Protein AF-A0A3D4C3V8-F1 (afdb_monomer_lite)

pLDDT: mean 89.85, std 10.76, range [39.12, 98.0]

Secondary structure (DSSP, 8-state):
----------TTTB-HHHHHHHHHHH-GGGTSPPPTT-HHHHHHHHHHHHHHTT-SS----------SS--HHHHHHHHHHTTPPPPPS-SBTTB-HHHHHHHHHHHHHHHHTT-TTS----HHHHHHHHHHHHHHHHHHHHHHHHHHHTTTTB-

Foldseek 3Di:
DDPDDDDFAAPQWFDPLQNVQQCCVVQVCVVPPDDPPPVVVVVVRVVVVVVQNVDTPRDRDPDQCCDPHVAQVSVQSSCVSQLWDHDDLPPDPPHGLRVLRVLVVVVVVCVVVPVVPDDPCDPVNVVSNVVSVVVVVVVVVVRVVVCVVVVSRTD

Sequence (155 aa):
MTNQIKLELSIDDVCNPILIYHIESTFPQFKQYPEPDKFNRKVNFFDKLAKFYKTTPLEINPNINTESNVGFNVLNRILSDFNVEKIPEYPEPQYSLKDELAKLLQIRNSVAHGQKSAIGVNREDLERAIKVVDKLMELVFERIKTGFIEKSYLK

Radius of gyration: 20.32 Å; chains: 1; bounding box: 46×41×46 Å

Structure (mmCIF, N/CA/C/O backbone):
data_AF-A0A3D4C3V8-F1
#
_entry.id   AF-A0A3D4C3V8-F1
#
loop_
_atom_site.group_PDB
_atom_site.id
_atom_site.type_symbol
_atom_site.label_atom_id
_atom_site.label_alt_id
_atom_site.label_comp_id
_atom_site.label_asym_id
_atom_site.label_entity_id
_atom_site.label_seq_id
_atom_site.pdbx_PDB_ins_code
_atom_site.Cartn_x
_atom_site.Cartn_y
_atom_site.Cartn_z
_atom_site.occupancy
_atom_site.B_iso_or_equiv
_atom_site.auth_seq_id
_atom_site.auth_comp_id
_atom_site.auth_asym_id
_atom_site.auth_atom_id
_atom_site.pdbx_PDB_model_num
ATOM 1 N N . MET A 1 1 ? 21.299 6.604 19.762 1.00 39.12 1 MET A N 1
ATOM 2 C CA . MET A 1 1 ? 19.920 6.085 19.861 1.00 39.12 1 MET A CA 1
ATOM 3 C C . MET A 1 1 ? 19.006 7.134 19.265 1.00 39.12 1 MET A C 1
ATOM 5 O O . MET A 1 1 ? 18.870 8.201 19.845 1.00 39.12 1 MET A O 1
ATOM 9 N N . THR A 1 2 ? 18.494 6.908 18.061 1.00 42.44 2 THR A N 1
ATOM 10 C CA . THR A 1 2 ? 17.539 7.814 17.414 1.00 42.44 2 THR A CA 1
ATOM 11 C C . THR A 1 2 ? 16.184 7.617 18.091 1.00 42.44 2 THR A C 1
ATOM 13 O O . THR A 1 2 ? 15.630 6.523 18.023 1.00 42.44 2 THR A O 1
ATOM 16 N N . ASN A 1 3 ? 15.671 8.641 18.781 1.00 45.22 3 ASN A N 1
ATOM 17 C CA . ASN A 1 3 ? 14.295 8.633 19.281 1.00 45.22 3 ASN A CA 1
ATOM 18 C C . ASN A 1 3 ? 13.359 8.507 18.074 1.00 45.22 3 ASN A C 1
ATOM 20 O O . ASN A 1 3 ? 13.252 9.435 17.274 1.00 45.22 3 ASN A O 1
ATOM 24 N N . GLN A 1 4 ? 12.713 7.351 17.913 1.00 58.25 4 GLN A N 1
ATOM 25 C CA . GLN A 1 4 ? 11.623 7.209 16.956 1.00 58.25 4 GLN A CA 1
ATOM 26 C C . GLN A 1 4 ? 10.453 8.059 17.453 1.00 58.25 4 GLN A C 1
ATOM 28 O O . GLN A 1 4 ? 9.902 7.798 18.521 1.00 58.25 4 GLN A O 1
ATOM 33 N N . ILE A 1 5 ? 10.092 9.086 16.688 1.00 65.31 5 ILE A N 1
ATOM 34 C CA . ILE A 1 5 ? 8.876 9.864 16.924 1.00 65.31 5 ILE A CA 1
ATOM 35 C C . ILE A 1 5 ? 7.701 8.933 16.615 1.00 65.31 5 ILE A C 1
ATOM 37 O O . ILE A 1 5 ? 7.456 8.608 15.454 1.00 65.31 5 ILE A O 1
ATOM 41 N N . LYS A 1 6 ? 7.006 8.458 17.651 1.00 74.56 6 LYS A N 1
ATOM 42 C CA . LYS A 1 6 ? 5.729 7.761 17.488 1.00 74.56 6 LYS A CA 1
ATOM 43 C C . LYS A 1 6 ? 4.625 8.805 17.353 1.00 74.56 6 LYS A C 1
ATOM 45 O O . LYS A 1 6 ? 4.560 9.740 18.144 1.00 74.56 6 LYS A O 1
ATOM 50 N N . LEU A 1 7 ? 3.776 8.644 16.343 1.00 77.12 7 LEU A N 1
ATOM 51 C CA . LEU A 1 7 ? 2.572 9.451 16.193 1.00 77.12 7 LEU A CA 1
ATOM 52 C C . LEU A 1 7 ? 1.518 8.866 17.146 1.00 77.12 7 LEU A C 1
ATOM 54 O O . LEU A 1 7 ? 1.095 7.727 16.965 1.00 77.12 7 LEU A O 1
ATOM 58 N N . GLU A 1 8 ? 1.143 9.600 18.193 1.00 87.19 8 GLU A N 1
ATOM 59 C CA . GLU A 1 8 ? 0.157 9.174 19.203 1.00 87.19 8 GLU A CA 1
ATOM 60 C C . GLU A 1 8 ? -1.284 9.315 18.675 1.00 87.19 8 GLU A C 1
ATOM 62 O O . GLU A 1 8 ? -2.096 10.055 19.220 1.00 87.19 8 GLU A O 1
ATOM 67 N N . LEU A 1 9 ? -1.587 8.648 17.560 1.00 88.44 9 LEU A N 1
ATOM 68 C CA . LEU A 1 9 ? -2.859 8.791 16.844 1.00 88.44 9 LEU A CA 1
ATOM 69 C C . LEU A 1 9 ? -3.949 7.898 17.441 1.00 88.44 9 LEU A C 1
ATOM 71 O O . LEU A 1 9 ? -3.668 6.786 17.886 1.00 88.44 9 LEU A O 1
ATOM 75 N N . SER A 1 10 ? -5.202 8.345 17.394 1.00 90.88 10 SER A N 1
ATOM 76 C CA . SER A 1 10 ? -6.384 7.522 17.665 1.00 90.88 10 SER A CA 1
ATOM 77 C C . SER A 1 10 ? -7.080 7.084 16.367 1.00 90.88 10 SER A C 1
ATOM 79 O O . SER A 1 10 ? -6.779 7.566 15.274 1.00 90.88 10 SER A O 1
ATOM 81 N N . ILE A 1 11 ? -8.052 6.174 16.476 1.00 90.50 11 ILE A N 1
ATOM 82 C CA . ILE A 1 11 ? -8.891 5.731 15.344 1.00 90.50 11 ILE A CA 1
ATOM 83 C C . ILE A 1 11 ? -9.700 6.892 14.740 1.00 90.50 11 ILE A C 1
ATOM 85 O O . ILE A 1 11 ? -10.046 6.874 13.553 1.00 90.50 11 ILE A O 1
ATOM 89 N N . ASP A 1 12 ? -9.994 7.915 15.540 1.00 91.00 12 ASP A N 1
ATOM 90 C CA . ASP A 1 12 ? -10.747 9.074 15.085 1.00 91.00 12 ASP A CA 1
ATOM 91 C C . ASP A 1 12 ? -9.895 10.024 14.239 1.00 91.00 12 ASP A C 1
ATOM 93 O O . ASP A 1 12 ? -10.449 10.666 13.348 1.00 91.00 12 ASP A O 1
ATOM 97 N N . ASP A 1 13 ? -8.573 10.023 14.425 1.00 92.94 13 ASP A N 1
ATOM 98 C CA . ASP A 1 13 ? -7.643 10.908 13.716 1.00 92.94 13 ASP A CA 1
ATOM 99 C C . ASP A 1 13 ? -7.213 10.355 12.351 1.00 92.94 13 ASP A C 1
ATOM 101 O O . ASP A 1 13 ? -6.995 11.114 11.410 1.00 92.94 13 ASP A O 1
ATOM 105 N N . VAL A 1 14 ? -7.061 9.031 12.242 1.00 93.75 14 VAL A N 1
ATOM 106 C CA . VAL A 1 14 ? -6.413 8.370 11.096 1.00 93.75 14 VAL A CA 1
ATOM 107 C C . VAL A 1 14 ? -7.343 8.242 9.892 1.00 93.75 14 VAL A C 1
ATOM 109 O O . VAL A 1 14 ? -8.504 7.854 10.024 1.00 93.75 14 VAL A O 1
ATOM 112 N N . CYS A 1 15 ? -6.826 8.508 8.691 1.00 95.31 15 CYS A N 1
ATOM 113 C CA . CYS A 1 15 ? -7.595 8.405 7.456 1.00 95.31 15 CYS A CA 1
ATOM 114 C C . CYS A 1 15 ? -8.134 6.981 7.203 1.00 95.31 15 CYS A C 1
ATOM 116 O O . CYS A 1 15 ? -7.551 5.966 7.600 1.00 95.31 15 CYS A O 1
ATOM 118 N N . ASN A 1 16 ? -9.265 6.899 6.496 1.00 95.50 16 ASN A N 1
ATOM 119 C CA . ASN A 1 16 ? -9.956 5.630 6.258 1.00 95.50 16 ASN A CA 1
ATOM 120 C C . ASN A 1 16 ? -9.083 4.554 5.582 1.00 95.50 16 ASN A C 1
ATOM 122 O O . ASN A 1 16 ? -9.177 3.408 6.018 1.00 95.50 16 ASN A O 1
ATOM 126 N N . PRO A 1 17 ? -8.233 4.854 4.575 1.00 95.75 17 PRO A N 1
ATOM 127 C CA . PRO A 1 17 ? -7.392 3.829 3.953 1.00 95.75 17 PRO A CA 1
ATOM 128 C C . PRO A 1 17 ? -6.483 3.099 4.951 1.00 95.75 17 PRO A C 1
ATOM 130 O O . PRO A 1 17 ? -6.531 1.871 5.032 1.00 95.75 17 PRO A O 1
ATOM 133 N N . ILE A 1 18 ? -5.752 3.847 5.786 1.00 94.50 18 ILE A N 1
ATOM 134 C CA . ILE A 1 18 ? -4.858 3.274 6.804 1.00 94.50 18 ILE A CA 1
ATOM 135 C C . ILE A 1 18 ? -5.659 2.472 7.829 1.00 94.50 18 ILE A C 1
ATOM 137 O O . ILE A 1 18 ? -5.246 1.380 8.229 1.00 94.50 18 ILE A O 1
ATOM 141 N N . LEU A 1 19 ? -6.813 2.998 8.252 1.00 93.25 19 LEU A N 1
ATOM 142 C CA . LEU A 1 19 ? -7.673 2.316 9.211 1.00 93.25 19 LEU A CA 1
ATOM 143 C C . LEU A 1 19 ? -8.171 0.972 8.660 1.00 93.25 19 LEU A C 1
ATOM 145 O O . LEU A 1 19 ? -8.089 -0.038 9.358 1.00 93.25 19 LEU A O 1
ATOM 149 N N . ILE A 1 20 ? -8.634 0.937 7.407 1.00 92.88 20 ILE A N 1
ATOM 150 C CA . ILE A 1 20 ? -9.085 -0.294 6.743 1.00 92.88 20 ILE A CA 1
ATOM 151 C C . ILE A 1 20 ? -7.931 -1.286 6.594 1.00 92.88 20 ILE A C 1
ATOM 153 O O . ILE A 1 20 ? -8.087 -2.445 6.981 1.00 92.88 20 ILE A O 1
ATOM 157 N N . TYR A 1 21 ? -6.760 -0.839 6.130 1.00 93.19 21 TYR A N 1
ATOM 158 C CA . TYR A 1 21 ? -5.562 -1.676 6.055 1.00 93.19 21 TYR A CA 1
ATO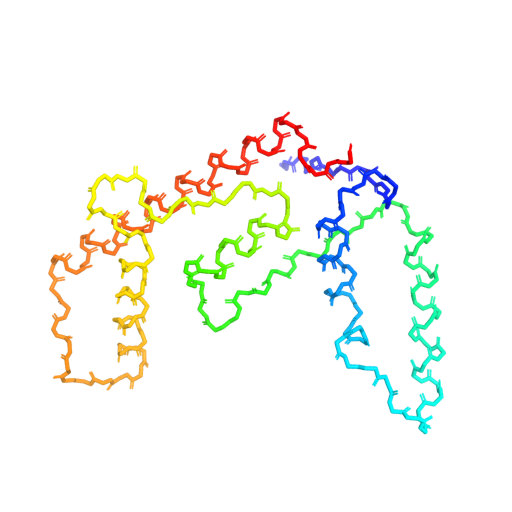M 159 C C . TYR A 1 21 ? -5.235 -2.309 7.416 1.00 93.19 21 TYR A C 1
ATOM 161 O O . TYR A 1 21 ? -5.042 -3.525 7.532 1.00 93.19 21 TYR A O 1
ATOM 169 N N . HIS A 1 22 ? -5.230 -1.505 8.481 1.00 91.81 22 HIS A N 1
ATOM 170 C CA . HIS A 1 22 ? -4.906 -1.989 9.813 1.00 91.81 22 HIS A CA 1
ATOM 171 C C . HIS A 1 22 ? -5.951 -2.985 10.336 1.00 91.81 22 HIS A C 1
ATOM 173 O O . HIS A 1 22 ? -5.573 -4.051 10.834 1.00 91.81 22 HIS A O 1
ATOM 179 N N . ILE A 1 23 ? -7.243 -2.699 10.165 1.00 92.06 23 ILE A N 1
ATOM 180 C CA . ILE A 1 23 ? -8.336 -3.595 10.563 1.00 92.06 23 ILE A CA 1
ATOM 181 C C . ILE A 1 23 ? -8.236 -4.925 9.807 1.00 92.06 23 ILE A C 1
ATOM 183 O O . ILE A 1 23 ? -8.202 -5.982 10.436 1.00 92.06 23 ILE A O 1
ATOM 187 N N . GLU A 1 24 ? -8.118 -4.907 8.479 1.00 91.62 24 GLU A N 1
ATOM 188 C CA . GLU A 1 24 ? -8.055 -6.135 7.677 1.00 91.62 24 GLU A CA 1
ATOM 189 C C . GLU A 1 24 ? -6.794 -6.966 7.932 1.00 91.62 24 GLU A C 1
ATOM 191 O O . GLU A 1 24 ? -6.827 -8.194 7.828 1.00 91.62 24 GLU A O 1
ATOM 196 N N . SER A 1 25 ? -5.680 -6.316 8.277 1.00 89.81 25 SER A N 1
ATOM 197 C CA . SER A 1 25 ? -4.442 -7.004 8.658 1.00 89.81 25 SER A CA 1
ATOM 198 C C . SER A 1 25 ? -4.520 -7.644 10.053 1.00 89.81 25 SER A C 1
ATOM 200 O O . SER A 1 25 ? -3.812 -8.611 10.328 1.00 89.81 25 SER A O 1
ATOM 202 N N . THR A 1 26 ? 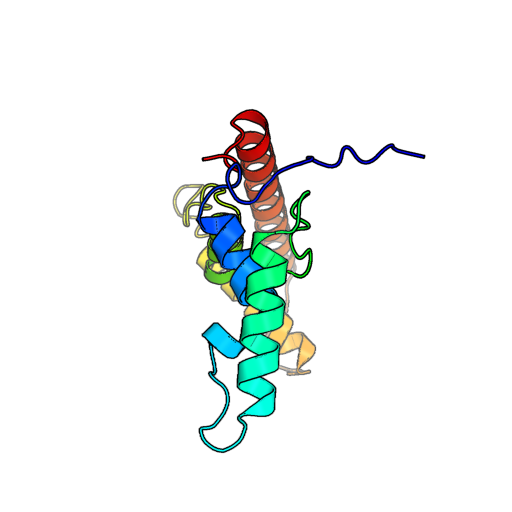-5.381 -7.121 10.930 1.00 90.94 26 THR A N 1
ATOM 203 C CA . THR A 1 26 ? -5.551 -7.588 12.316 1.00 90.94 26 THR A CA 1
ATOM 204 C C . THR A 1 26 ? -6.634 -8.662 12.419 1.00 90.94 26 THR A C 1
ATOM 206 O O . THR A 1 26 ? -6.533 -9.594 13.221 1.00 90.94 26 THR A O 1
ATOM 209 N N . PHE A 1 27 ? -7.670 -8.552 11.587 1.00 93.00 27 PHE A N 1
ATOM 210 C CA . PHE A 1 27 ? -8.883 -9.353 11.655 1.00 93.00 27 PHE A CA 1
ATOM 211 C C . PHE A 1 27 ? -9.142 -10.086 10.330 1.00 93.00 27 PHE A C 1
ATOM 213 O O . PHE A 1 27 ? -9.927 -9.618 9.499 1.00 93.00 27 PHE A O 1
ATOM 220 N N . PRO A 1 28 ? -8.560 -11.283 10.123 1.00 90.19 28 PRO A N 1
ATOM 221 C CA . PRO A 1 28 ? -8.812 -12.080 8.918 1.00 90.19 28 PRO A CA 1
ATOM 222 C C . PRO A 1 28 ? -10.293 -12.463 8.743 1.00 90.19 28 PRO A C 1
ATOM 224 O O . PRO A 1 28 ? -10.714 -12.812 7.641 1.00 90.19 28 PRO A O 1
ATOM 227 N N . GLN A 1 29 ? -11.102 -12.360 9.803 1.00 93.75 29 GLN A N 1
ATOM 228 C CA . GLN A 1 29 ? -12.538 -12.635 9.799 1.00 93.75 29 GLN A CA 1
ATOM 229 C C . GLN A 1 29 ? -13.344 -11.721 8.869 1.00 93.75 29 GLN A C 1
ATOM 231 O O . GLN A 1 29 ? -14.432 -12.117 8.456 1.00 93.75 29 GLN A O 1
ATOM 236 N N . PHE A 1 30 ? -12.823 -10.543 8.507 1.00 91.25 30 PHE A N 1
ATOM 237 C CA . PHE A 1 30 ? -13.447 -9.697 7.482 1.00 91.25 30 PHE A CA 1
ATOM 238 C C . PHE A 1 30 ? -13.307 -10.276 6.069 1.00 91.25 30 PHE A C 1
ATOM 240 O O . PHE A 1 30 ? -14.144 -10.002 5.217 1.00 91.25 30 PHE A O 1
ATOM 247 N N . LYS A 1 31 ? -12.294 -11.120 5.825 1.00 88.44 31 LYS A N 1
ATOM 248 C CA . LYS A 1 31 ? -12.113 -11.845 4.556 1.00 88.44 31 LYS A CA 1
ATOM 249 C C . LYS A 1 31 ? -12.797 -13.206 4.587 1.00 88.44 31 LYS A C 1
ATOM 251 O O . LYS A 1 31 ? -13.398 -13.624 3.604 1.00 88.44 31 LYS A O 1
ATOM 256 N N . GLN A 1 32 ? -12.712 -13.893 5.724 1.00 90.81 32 GLN A N 1
ATOM 257 C CA . GLN A 1 32 ? -13.320 -15.202 5.920 1.00 90.81 32 GLN A CA 1
ATOM 258 C C . GLN A 1 32 ? -13.947 -15.302 7.309 1.00 90.81 32 GLN A C 1
ATOM 260 O O . GLN A 1 32 ? -13.269 -15.550 8.308 1.00 90.81 32 GLN A O 1
ATOM 265 N N . TYR A 1 33 ? -15.266 -15.136 7.365 1.00 90.25 33 TYR A N 1
ATOM 266 C CA . TYR A 1 33 ? -16.006 -15.184 8.620 1.00 90.25 33 TYR A CA 1
ATOM 267 C C . TYR A 1 33 ? -15.971 -16.591 9.256 1.00 90.25 33 TYR A C 1
ATOM 269 O O . TYR A 1 33 ? -15.978 -17.586 8.525 1.00 90.25 33 TYR A O 1
ATOM 277 N N . PRO A 1 34 ? -15.952 -16.722 10.602 1.00 89.50 34 PRO A N 1
ATOM 278 C CA . PRO A 1 34 ? -15.982 -18.029 11.251 1.00 89.50 34 PRO A CA 1
ATOM 279 C C . PRO A 1 34 ? -17.226 -18.851 10.884 1.00 89.50 34 PRO A C 1
ATOM 281 O O . PRO A 1 34 ? -18.341 -18.324 10.840 1.00 89.50 34 PRO A O 1
ATOM 284 N N . GLU A 1 35 ? -17.030 -20.160 10.705 1.00 91.75 35 GLU A N 1
ATOM 285 C CA . GLU A 1 35 ? -18.097 -21.119 10.395 1.00 91.75 35 GLU A CA 1
ATOM 286 C C . GLU A 1 35 ? -19.265 -21.063 11.407 1.00 91.75 35 GLU A C 1
ATOM 288 O O . GLU A 1 35 ? -19.062 -20.718 12.582 1.00 91.75 35 GLU A O 1
ATOM 293 N N . PRO A 1 36 ? -20.504 -21.392 10.979 1.00 84.88 36 PRO A N 1
ATOM 294 C CA . PRO A 1 36 ? -21.701 -21.303 11.814 1.00 84.88 36 PRO A CA 1
ATOM 295 C C . PRO A 1 36 ? -21.589 -21.992 13.178 1.00 84.88 36 PRO A C 1
ATOM 297 O O . PRO A 1 36 ? -22.011 -21.409 14.178 1.00 84.88 36 PRO A O 1
ATOM 300 N N . ASP A 1 37 ? -20.973 -23.173 13.217 1.00 88.88 37 ASP A N 1
ATOM 301 C CA . ASP A 1 37 ? -20.806 -24.046 14.383 1.00 88.88 37 ASP A CA 1
ATOM 302 C C . ASP A 1 37 ? -19.671 -23.602 15.330 1.00 88.88 37 ASP A C 1
ATOM 304 O O . ASP A 1 37 ? -19.561 -24.095 16.453 1.00 88.88 37 ASP A O 1
ATOM 308 N N . LYS A 1 38 ? -18.833 -22.634 14.934 1.00 92.62 38 LYS A N 1
ATOM 309 C CA . LYS A 1 38 ? -17.706 -22.136 15.743 1.00 92.62 38 LYS A CA 1
ATOM 310 C C . LYS A 1 38 ? -18.075 -20.903 16.571 1.00 92.62 38 LYS A C 1
ATOM 312 O O . LYS A 1 38 ? -17.393 -19.879 16.498 1.00 92.62 38 LYS A O 1
ATOM 317 N N . PHE A 1 39 ? -19.115 -21.001 17.402 1.00 91.81 39 PHE A N 1
ATOM 318 C CA . PHE A 1 39 ? -19.608 -19.890 18.238 1.00 91.81 39 PHE A CA 1
ATOM 319 C C . PHE A 1 39 ? -18.493 -19.166 19.017 1.00 91.81 39 PHE A C 1
ATOM 321 O O . PHE A 1 39 ? -18.347 -17.951 18.903 1.00 91.81 39 PHE A O 1
ATOM 328 N N . ASN A 1 40 ? -17.622 -19.908 19.707 1.00 94.06 40 ASN A N 1
ATOM 329 C CA . ASN A 1 40 ? -16.527 -19.321 20.493 1.00 94.06 40 ASN A CA 1
ATOM 330 C C . ASN A 1 40 ? -15.529 -18.510 19.645 1.00 94.06 40 ASN A C 1
ATOM 332 O O . ASN A 1 40 ? -14.945 -17.545 20.133 1.00 94.06 40 ASN A O 1
ATOM 336 N N . ARG A 1 41 ? -15.337 -18.859 18.362 1.00 92.94 41 ARG A N 1
ATOM 337 C CA . ARG A 1 41 ? -14.492 -18.063 17.454 1.00 92.94 41 ARG A CA 1
ATOM 338 C C . ARG A 1 41 ? -15.152 -16.732 17.098 1.00 92.94 41 ARG A C 1
ATOM 340 O O . ARG A 1 41 ? -14.441 -15.742 16.958 1.00 92.94 41 ARG A O 1
ATOM 347 N N . LYS A 1 42 ? -16.485 -16.702 16.983 1.00 94.50 42 LYS A N 1
ATOM 348 C CA . LYS A 1 42 ? -17.253 -15.469 16.750 1.00 94.50 42 LYS A CA 1
ATOM 349 C C . LYS A 1 42 ? -17.197 -14.552 17.967 1.00 94.50 42 LYS A C 1
ATOM 351 O O . LYS A 1 42 ? -16.889 -13.379 17.803 1.00 94.50 42 LYS A O 1
ATOM 356 N N . VAL A 1 43 ? -17.407 -15.099 19.168 1.00 94.25 43 VAL A N 1
ATOM 357 C CA . VAL A 1 43 ? -17.277 -14.349 20.432 1.00 94.25 43 VAL A CA 1
ATOM 358 C C . VAL A 1 43 ? -15.892 -13.707 20.530 1.00 94.25 43 VAL A C 1
ATOM 360 O O . VAL A 1 43 ? -15.788 -12.490 20.613 1.00 94.25 43 VAL A O 1
ATOM 363 N N . ASN A 1 44 ? -14.825 -14.495 20.362 1.00 93.94 44 ASN A N 1
ATOM 364 C CA . ASN A 1 44 ? -13.451 -13.986 20.398 1.00 93.94 44 ASN A CA 1
ATOM 365 C C . ASN A 1 44 ? -13.180 -12.901 19.335 1.00 93.94 44 ASN A C 1
ATOM 367 O O . ASN A 1 44 ? -12.475 -11.931 19.602 1.00 93.94 44 ASN A O 1
ATOM 371 N N . PHE A 1 45 ? -13.732 -13.044 18.125 1.00 94.75 45 PHE A N 1
ATOM 372 C CA . PHE A 1 45 ? -13.616 -12.012 17.092 1.00 94.75 45 PHE A CA 1
ATOM 373 C C . PHE A 1 45 ? -14.246 -10.688 17.545 1.00 94.75 45 PHE A C 1
ATOM 375 O O . PHE A 1 45 ? -13.569 -9.661 17.503 1.00 94.75 45 PHE A O 1
ATOM 382 N N . PHE A 1 46 ? -15.494 -10.711 18.021 1.00 94.62 46 PHE A N 1
ATOM 383 C CA . PHE A 1 46 ? -16.180 -9.499 18.470 1.00 94.62 46 PHE A CA 1
ATOM 384 C C . PHE A 1 46 ? -15.558 -8.894 19.734 1.00 94.62 46 PHE A C 1
ATOM 386 O O . PHE A 1 46 ? -15.440 -7.674 19.805 1.00 94.62 46 PHE A O 1
ATOM 393 N N . ASP A 1 47 ? -15.077 -9.706 20.679 1.00 95.44 47 ASP A N 1
ATOM 394 C CA . ASP A 1 47 ? -14.368 -9.216 21.869 1.00 95.44 47 ASP A CA 1
ATOM 395 C C . ASP A 1 47 ? -13.083 -8.471 21.486 1.00 95.44 47 ASP A C 1
ATOM 397 O O . ASP A 1 47 ? -12.808 -7.370 21.975 1.00 95.44 47 ASP A O 1
ATOM 401 N N . LYS A 1 48 ? -12.297 -9.041 20.563 1.00 94.00 48 LYS A N 1
ATOM 402 C CA . LYS A 1 48 ? -11.084 -8.393 20.052 1.00 94.00 48 LYS A CA 1
ATOM 403 C C . LYS A 1 48 ? -11.402 -7.137 19.248 1.00 94.00 48 LYS A C 1
ATOM 405 O O . LYS A 1 48 ? -10.697 -6.144 19.404 1.00 94.00 48 LYS A O 1
ATOM 410 N N . LEU A 1 49 ? -12.454 -7.157 18.431 1.00 93.75 49 LEU A N 1
ATOM 411 C CA . LEU A 1 49 ? -12.896 -5.992 17.665 1.00 93.75 49 LEU A CA 1
ATOM 412 C C . LEU A 1 49 ? -13.351 -4.855 18.595 1.00 93.75 49 LEU A C 1
ATOM 414 O O . LEU A 1 49 ? -12.951 -3.709 18.418 1.00 93.75 49 LEU A O 1
ATOM 418 N N . ALA A 1 50 ? -14.114 -5.171 19.643 1.00 93.50 50 ALA A N 1
ATOM 419 C CA . ALA A 1 50 ? -14.532 -4.199 20.648 1.00 93.50 50 ALA A CA 1
ATOM 420 C C . ALA A 1 50 ? -13.341 -3.612 21.424 1.00 93.50 50 ALA A C 1
ATOM 422 O O . ALA A 1 50 ? -13.348 -2.427 21.755 1.00 93.50 50 ALA A O 1
ATOM 423 N N . LYS A 1 51 ? -12.308 -4.417 21.710 1.00 91.62 51 LYS A N 1
ATOM 424 C CA . LYS A 1 51 ? -11.059 -3.937 22.322 1.00 91.62 51 LYS A CA 1
ATOM 425 C C . LYS A 1 51 ? -10.259 -3.041 21.372 1.00 91.62 51 LYS A C 1
ATO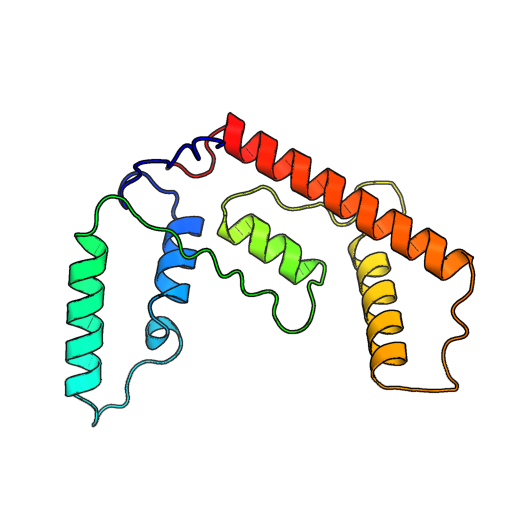M 427 O O . LYS A 1 51 ? -9.713 -2.034 21.813 1.00 91.62 51 LYS A O 1
ATOM 432 N N . PHE A 1 52 ? -10.207 -3.387 20.088 1.00 91.25 52 PHE A N 1
ATOM 433 C CA . PHE A 1 52 ? -9.517 -2.605 19.065 1.00 91.25 52 PHE A CA 1
ATOM 434 C C . PHE A 1 52 ? -10.037 -1.168 19.006 1.00 91.25 52 PHE A C 1
ATOM 436 O O . PHE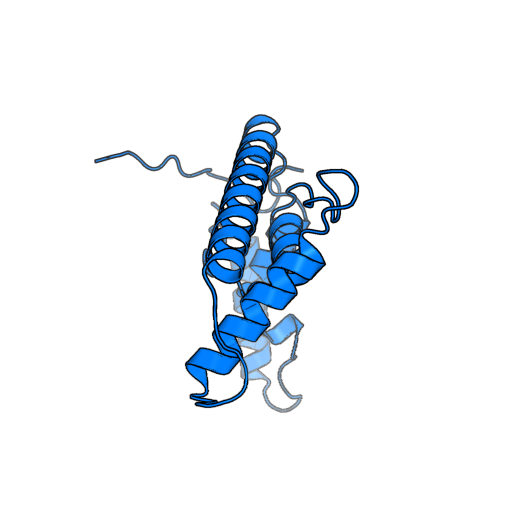 A 1 52 ? -9.252 -0.243 19.166 1.00 91.25 52 PHE A O 1
ATOM 443 N N . TYR A 1 53 ? -11.358 -0.977 18.929 1.00 90.00 53 TYR A N 1
ATOM 444 C CA . TYR A 1 53 ? -11.959 0.364 18.890 1.00 90.00 53 TYR A CA 1
ATOM 445 C C . TYR A 1 53 ? -11.786 1.189 20.175 1.00 90.00 53 TYR A C 1
ATOM 447 O O . TYR A 1 53 ? -12.094 2.375 20.187 1.00 90.00 53 TYR A O 1
ATOM 455 N N . LYS A 1 54 ? -11.295 0.581 21.259 1.00 89.25 54 LYS A N 1
ATOM 456 C CA . LYS A 1 54 ? -10.986 1.257 22.530 1.00 89.25 54 LYS A CA 1
ATOM 457 C C . LYS A 1 54 ? -9.488 1.500 22.729 1.00 89.25 54 LYS A C 1
ATOM 459 O O . LYS A 1 54 ? -9.101 2.022 23.770 1.00 89.25 54 LYS A O 1
ATOM 464 N N . THR A 1 55 ? -8.646 1.045 21.802 1.00 84.81 55 THR A N 1
ATOM 465 C CA . THR A 1 55 ? -7.190 1.118 21.936 1.00 84.81 55 THR A CA 1
ATOM 466 C C . THR A 1 55 ? -6.689 2.469 21.435 1.00 84.81 55 THR A C 1
ATOM 468 O O . THR A 1 55 ? -6.884 2.814 20.273 1.00 84.81 55 THR A O 1
ATOM 471 N N . THR A 1 56 ? -6.003 3.193 22.318 1.00 81.69 56 THR A N 1
ATOM 472 C CA . THR A 1 56 ? -5.314 4.452 22.023 1.00 81.69 56 THR A CA 1
ATOM 473 C C . THR A 1 56 ? -3.964 4.428 22.753 1.00 81.69 56 THR A C 1
ATOM 475 O O . THR A 1 56 ? -3.957 4.148 23.956 1.00 81.69 56 THR A O 1
ATOM 478 N N . PRO A 1 57 ? -2.829 4.695 22.080 1.00 85.88 57 PRO A N 1
ATOM 479 C CA . PRO A 1 57 ? -2.705 5.037 20.661 1.00 85.88 57 PRO A CA 1
ATOM 480 C C . PRO A 1 57 ? -2.937 3.832 19.733 1.00 85.88 57 PRO A C 1
ATOM 482 O O . PRO A 1 57 ? -2.782 2.677 20.130 1.00 85.88 57 PRO A O 1
ATOM 485 N N . LEU A 1 58 ? -3.311 4.113 18.486 1.00 88.38 58 LEU A N 1
ATOM 486 C CA . LEU A 1 58 ? -3.459 3.132 17.421 1.00 88.38 58 LEU A CA 1
ATOM 487 C C . LEU A 1 58 ? -2.077 2.647 16.963 1.00 88.38 58 LEU A C 1
ATOM 489 O O . LEU A 1 58 ? -1.267 3.425 16.461 1.00 88.38 58 LEU A O 1
ATOM 493 N N . GLU A 1 59 ? -1.817 1.348 17.088 1.00 87.19 59 GLU A N 1
ATOM 494 C CA . GLU A 1 59 ? -0.572 0.730 16.622 1.00 87.19 59 GLU A CA 1
ATOM 495 C C . GLU A 1 59 ? -0.774 0.064 15.258 1.00 87.19 59 GLU A C 1
ATOM 497 O O . GLU A 1 59 ? -1.143 -1.106 15.169 1.00 87.19 59 GLU A O 1
ATOM 502 N N . ILE A 1 60 ? -0.516 0.811 14.179 1.00 86.62 60 ILE A N 1
ATOM 503 C CA . ILE A 1 60 ? -0.666 0.310 12.806 1.00 86.62 60 ILE A CA 1
ATOM 504 C C . ILE A 1 60 ? 0.241 -0.907 12.584 1.00 86.62 60 ILE A C 1
ATOM 506 O O . ILE A 1 60 ? 1.432 -0.891 12.898 1.00 86.62 60 ILE A O 1
ATOM 510 N N . ASN A 1 61 ? -0.322 -1.956 11.985 1.00 84.38 61 ASN A N 1
ATOM 511 C CA . ASN A 1 61 ? 0.402 -3.182 11.672 1.00 84.38 61 ASN A CA 1
ATOM 512 C C . ASN A 1 61 ? 1.542 -2.907 10.666 1.00 84.38 61 ASN A C 1
ATOM 514 O O . ASN A 1 61 ? 1.262 -2.509 9.530 1.00 84.38 61 ASN A O 1
ATOM 518 N N . PRO A 1 62 ? 2.815 -3.158 11.030 1.00 83.38 62 PRO A N 1
ATOM 519 C CA . PRO A 1 62 ? 3.949 -2.881 10.151 1.00 83.38 62 PRO A CA 1
ATOM 520 C C . PRO A 1 62 ? 4.093 -3.898 9.007 1.00 83.38 62 PRO A C 1
ATOM 522 O O . PRO A 1 62 ? 4.890 -3.682 8.095 1.00 83.38 62 PRO A O 1
ATOM 525 N N . ASN A 1 63 ? 3.358 -5.016 9.038 1.00 86.44 63 ASN A N 1
ATOM 526 C CA . ASN A 1 63 ? 3.491 -6.085 8.052 1.00 86.44 63 ASN A CA 1
ATOM 527 C C . ASN A 1 63 ? 2.720 -5.770 6.770 1.00 86.44 63 ASN A C 1
ATOM 529 O O . ASN A 1 63 ? 1.514 -5.995 6.690 1.00 86.44 63 ASN A O 1
ATOM 533 N N . ILE A 1 64 ? 3.442 -5.325 5.746 1.00 88.38 64 ILE A N 1
ATOM 534 C CA . ILE A 1 64 ? 2.883 -5.037 4.426 1.00 88.38 64 ILE A CA 1
ATOM 535 C C . ILE A 1 64 ? 2.763 -6.330 3.615 1.00 88.38 64 ILE A C 1
ATOM 537 O O . ILE A 1 64 ? 3.738 -7.060 3.431 1.00 88.38 64 ILE A O 1
ATOM 541 N N . ASN A 1 65 ? 1.572 -6.598 3.076 1.00 86.62 65 ASN A N 1
ATOM 542 C CA . ASN A 1 65 ? 1.369 -7.717 2.160 1.00 86.62 65 ASN A CA 1
ATOM 543 C C . ASN A 1 65 ? 1.910 -7.376 0.762 1.00 86.62 65 ASN A C 1
ATOM 545 O O . ASN A 1 65 ? 1.252 -6.694 -0.028 1.00 86.62 65 ASN A O 1
ATOM 549 N N . THR A 1 66 ? 3.098 -7.888 0.453 1.00 88.06 66 THR A N 1
ATOM 550 C CA . THR A 1 66 ? 3.769 -7.761 -0.849 1.00 88.06 66 THR A CA 1
ATOM 551 C C . THR A 1 66 ? 3.367 -8.841 -1.855 1.00 88.06 66 THR A C 1
ATOM 553 O O . THR A 1 66 ? 3.909 -8.874 -2.960 1.00 88.06 66 THR A O 1
ATOM 556 N N . GLU A 1 67 ? 2.412 -9.707 -1.498 1.00 88.19 67 GLU A N 1
ATOM 557 C CA . GLU A 1 67 ? 2.071 -10.919 -2.247 1.00 88.19 67 GLU A CA 1
ATOM 558 C C . GLU A 1 67 ? 3.320 -11.780 -2.521 1.00 88.19 67 GLU A C 1
ATOM 560 O O . GLU A 1 67 ? 4.228 -11.856 -1.696 1.00 88.19 67 GLU A O 1
ATOM 565 N N . SER A 1 68 ? 3.382 -12.467 -3.666 1.00 85.88 68 SER A N 1
ATOM 566 C CA . SER A 1 68 ? 4.582 -13.204 -4.081 1.00 85.88 68 SER A CA 1
ATOM 567 C C . SER A 1 68 ? 5.655 -12.303 -4.699 1.00 85.88 68 SER A C 1
ATOM 569 O O . SER A 1 68 ? 6.834 -12.646 -4.645 1.00 85.88 68 SER A O 1
ATOM 571 N N . ASN A 1 69 ? 5.257 -11.179 -5.308 1.00 88.44 69 ASN A N 1
ATOM 572 C CA . ASN A 1 69 ? 6.140 -10.205 -5.946 1.00 88.44 69 ASN A CA 1
ATOM 573 C C . ASN A 1 69 ? 5.540 -8.797 -5.834 1.00 88.44 69 ASN A C 1
ATOM 575 O O . ASN A 1 69 ? 4.355 -8.600 -6.102 1.00 88.44 69 ASN A O 1
ATOM 579 N N . VAL A 1 70 ? 6.384 -7.797 -5.574 1.00 93.12 70 VAL A N 1
ATOM 580 C CA . VAL A 1 70 ? 5.985 -6.385 -5.647 1.00 93.12 70 VAL A CA 1
ATOM 581 C C . VAL A 1 70 ? 5.962 -5.947 -7.112 1.00 93.12 70 VAL A C 1
ATOM 583 O O . VAL A 1 70 ? 6.929 -5.402 -7.633 1.00 93.12 70 VAL A O 1
ATOM 586 N N . GLY A 1 71 ? 4.862 -6.246 -7.803 1.00 95.94 71 GLY A N 1
ATOM 587 C CA . GLY A 1 71 ? 4.565 -5.694 -9.126 1.00 95.94 71 GLY A CA 1
ATOM 588 C C . GLY A 1 71 ? 4.020 -4.266 -9.048 1.00 95.94 71 GLY A C 1
ATOM 589 O O . GLY A 1 71 ? 3.685 -3.772 -7.974 1.00 95.94 71 GLY A O 1
ATOM 590 N N . PHE A 1 72 ? 3.859 -3.612 -10.198 1.00 97.12 72 PHE A N 1
ATOM 591 C CA . PHE A 1 72 ? 3.421 -2.210 -10.261 1.00 97.12 72 PHE A CA 1
ATOM 592 C C . PHE A 1 72 ? 2.056 -1.974 -9.592 1.00 97.12 72 PHE A C 1
ATOM 594 O O . PHE A 1 72 ? 1.880 -1.031 -8.824 1.00 97.12 72 PHE A O 1
ATOM 601 N N . ASN A 1 73 ? 1.102 -2.881 -9.821 1.00 96.25 73 ASN A N 1
ATOM 602 C CA . ASN A 1 73 ? -0.220 -2.814 -9.195 1.00 96.25 73 ASN A CA 1
ATOM 603 C C . ASN A 1 73 ? -0.153 -3.043 -7.679 1.00 96.25 73 ASN A C 1
ATOM 605 O O . ASN A 1 73 ? -0.846 -2.359 -6.932 1.00 96.25 73 ASN A O 1
ATOM 609 N N . VAL A 1 74 ? 0.693 -3.978 -7.231 1.00 96.88 74 VAL A N 1
ATOM 610 C CA . VAL A 1 74 ? 0.905 -4.266 -5.804 1.00 96.88 74 VAL A CA 1
ATOM 611 C C . VAL A 1 74 ? 1.506 -3.046 -5.114 1.00 96.88 74 VAL A C 1
ATOM 613 O O . VAL A 1 74 ? 1.002 -2.626 -4.079 1.00 96.88 74 VAL A O 1
ATOM 616 N N . LEU A 1 75 ? 2.519 -2.425 -5.723 1.00 97.06 75 LEU A N 1
ATOM 617 C CA . LEU A 1 75 ? 3.137 -1.204 -5.215 1.00 97.06 75 LEU A CA 1
ATOM 618 C C . LEU A 1 75 ? 2.123 -0.059 -5.092 1.00 97.06 75 LEU A C 1
ATOM 620 O O . LEU A 1 75 ? 2.013 0.555 -4.036 1.00 97.06 75 LEU A O 1
ATOM 624 N N . ASN A 1 76 ? 1.333 0.194 -6.139 1.00 97.81 76 ASN A N 1
ATOM 625 C CA . ASN A 1 76 ? 0.318 1.249 -6.117 1.00 97.81 76 ASN A CA 1
ATOM 626 C C . ASN A 1 76 ? -0.840 0.966 -5.154 1.00 97.81 76 ASN A C 1
ATOM 628 O O . ASN A 1 76 ? -1.402 1.911 -4.595 1.00 97.81 76 ASN A O 1
ATOM 632 N N . ARG A 1 77 ? -1.198 -0.306 -4.935 1.00 96.62 77 ARG A N 1
ATOM 633 C CA . ARG A 1 77 ? -2.124 -0.677 -3.861 1.00 96.62 77 ARG A CA 1
ATOM 634 C C . ARG A 1 77 ? -1.529 -0.316 -2.506 1.00 96.62 77 ARG A C 1
ATOM 636 O O . ARG A 1 77 ? -2.191 0.391 -1.767 1.00 96.62 77 ARG A O 1
ATOM 643 N N . ILE A 1 78 ? -0.289 -0.729 -2.225 1.00 95.94 78 ILE A N 1
ATOM 644 C CA . ILE A 1 78 ? 0.381 -0.425 -0.952 1.00 95.94 78 ILE A CA 1
ATOM 645 C C . ILE A 1 78 ? 0.386 1.087 -0.702 1.00 95.94 78 ILE A C 1
ATOM 647 O O . ILE A 1 78 ? -0.009 1.516 0.370 1.00 95.94 78 ILE A O 1
ATOM 651 N N . LEU A 1 79 ? 0.747 1.914 -1.689 1.00 96.88 79 LEU A N 1
ATOM 652 C CA . LEU A 1 79 ? 0.681 3.375 -1.532 1.00 96.88 79 LEU A CA 1
ATOM 653 C C . LEU A 1 79 ? -0.738 3.848 -1.171 1.00 96.88 79 LEU A C 1
ATOM 655 O O . LEU A 1 79 ? -0.911 4.628 -0.240 1.00 96.88 79 LEU A O 1
ATOM 659 N N . SER A 1 80 ? -1.758 3.306 -1.838 1.00 96.38 80 SER A N 1
ATOM 660 C CA . SER A 1 80 ? -3.160 3.660 -1.575 1.00 96.38 80 SER A CA 1
ATOM 661 C C . SER A 1 80 ? -3.635 3.228 -0.187 1.00 96.38 80 SER A C 1
ATOM 663 O O . SER A 1 80 ? -4.362 3.980 0.456 1.00 96.38 80 SER A O 1
ATOM 665 N N . ASP A 1 81 ? -3.208 2.055 0.289 1.00 94.94 81 ASP A N 1
ATOM 666 C CA . ASP A 1 81 ? -3.516 1.540 1.630 1.00 94.94 81 ASP A CA 1
ATOM 667 C C . ASP A 1 81 ? -3.015 2.505 2.720 1.00 94.94 81 ASP A C 1
ATOM 669 O O . ASP A 1 81 ? -3.617 2.610 3.785 1.00 94.94 81 ASP A O 1
ATOM 673 N N . PHE A 1 82 ? -1.955 3.267 2.430 1.00 94.31 82 PHE A N 1
ATOM 674 C CA . PHE A 1 82 ? -1.406 4.295 3.314 1.00 94.31 82 PHE A CA 1
ATOM 675 C C . PHE A 1 82 ? -1.838 5.731 2.964 1.00 94.31 82 PHE A C 1
ATOM 677 O O . PHE A 1 82 ? -1.254 6.685 3.470 1.00 94.31 82 PHE A O 1
ATOM 684 N N . ASN A 1 83 ? -2.867 5.891 2.122 1.00 96.44 83 ASN A N 1
ATOM 685 C CA . ASN A 1 83 ? -3.350 7.176 1.598 1.00 96.44 83 ASN A CA 1
ATOM 686 C C . ASN A 1 83 ? -2.257 8.038 0.937 1.00 96.44 83 ASN A C 1
ATOM 688 O O . ASN A 1 83 ? -2.296 9.266 0.967 1.00 96.44 83 ASN A O 1
ATOM 692 N N . VAL A 1 84 ? -1.271 7.380 0.334 1.00 96.94 84 VAL A N 1
ATOM 693 C CA . VAL A 1 84 ? -0.188 8.003 -0.419 1.00 96.94 84 VAL A CA 1
ATOM 694 C C . VAL A 1 84 ? -0.537 7.985 -1.907 1.00 96.94 84 VAL A C 1
ATOM 696 O O . VAL A 1 84 ? -1.104 7.018 -2.425 1.00 96.94 84 VAL A O 1
ATOM 699 N N . GLU A 1 85 ? -0.188 9.062 -2.612 1.00 96.62 85 GLU A N 1
ATOM 700 C CA . GLU A 1 85 ? -0.429 9.190 -4.049 1.00 96.62 85 GLU A CA 1
ATOM 701 C C . GLU A 1 85 ? 0.177 8.012 -4.833 1.00 96.62 85 GLU A C 1
ATOM 703 O O . GLU A 1 85 ? 1.278 7.541 -4.547 1.00 96.62 85 GLU A O 1
ATOM 708 N N . LYS A 1 86 ? -0.521 7.546 -5.871 1.00 97.44 86 LYS A N 1
ATOM 709 C CA . LYS A 1 86 ? -0.025 6.489 -6.758 1.00 97.44 86 LYS A CA 1
ATOM 710 C C . LYS A 1 86 ? 1.126 6.978 -7.639 1.00 97.44 86 LYS A C 1
ATOM 712 O O . LYS A 1 86 ? 1.267 8.160 -7.952 1.00 97.44 86 LYS A O 1
ATOM 717 N N . ILE A 1 87 ? 1.946 6.037 -8.082 1.00 97.69 87 ILE A N 1
ATOM 718 C CA . ILE A 1 87 ? 2.965 6.241 -9.108 1.00 97.69 87 ILE A CA 1
ATOM 719 C C . ILE A 1 87 ? 2.297 6.164 -10.489 1.00 97.69 87 ILE A C 1
ATOM 721 O O . ILE A 1 87 ? 1.577 5.190 -10.750 1.00 97.69 87 ILE A O 1
ATOM 725 N N . PRO A 1 88 ? 2.520 7.148 -11.384 1.00 96.69 88 PRO A N 1
ATOM 726 C CA . PRO A 1 88 ? 2.027 7.085 -12.753 1.00 96.69 88 PRO A CA 1
ATOM 727 C C . PRO A 1 88 ? 2.727 5.964 -13.523 1.00 96.69 88 PRO A C 1
ATOM 729 O O . PRO A 1 88 ? 3.912 5.705 -13.329 1.00 96.69 88 PRO A O 1
ATOM 732 N N . GLU A 1 89 ? 2.002 5.315 -14.434 1.00 96.75 89 GLU A N 1
ATOM 733 C CA . GLU A 1 89 ? 2.574 4.260 -15.283 1.00 96.75 89 GLU A CA 1
ATOM 734 C C . GLU A 1 89 ? 3.690 4.799 -16.191 1.00 96.75 89 GLU A C 1
ATOM 736 O O . GLU A 1 89 ? 4.707 4.132 -16.372 1.00 96.75 89 GLU A O 1
ATOM 741 N N . TYR A 1 90 ? 3.528 6.034 -16.675 1.00 96.75 90 TYR A N 1
ATOM 742 C CA . TYR A 1 90 ? 4.463 6.730 -17.558 1.00 96.75 90 TYR A CA 1
ATOM 743 C C . TYR A 1 90 ? 4.982 8.010 -16.887 1.00 96.75 90 TYR A C 1
ATOM 745 O O . TYR A 1 90 ? 4.433 9.087 -17.122 1.00 96.75 90 TYR A O 1
ATOM 753 N N . PRO A 1 91 ? 6.017 7.934 -16.029 1.00 92.44 91 PRO A N 1
ATOM 754 C CA . PRO A 1 91 ? 6.663 9.130 -15.481 1.00 92.44 91 PRO A CA 1
ATOM 755 C C . PRO A 1 91 ? 7.473 9.897 -16.540 1.00 92.44 91 PRO A C 1
ATOM 757 O O . PRO A 1 91 ? 7.773 11.071 -16.352 1.00 92.44 91 PRO A O 1
ATOM 760 N N . GLU A 1 92 ? 7.845 9.232 -17.636 1.00 90.62 92 GLU A N 1
ATOM 761 C CA . GLU A 1 92 ? 8.597 9.774 -18.767 1.00 90.62 92 GLU A CA 1
ATOM 762 C C . GLU A 1 92 ? 7.917 9.316 -20.073 1.00 90.62 92 GLU A C 1
ATOM 764 O O . GLU A 1 92 ? 7.344 8.217 -20.110 1.00 90.62 92 GLU A O 1
ATOM 769 N N . PRO A 1 93 ? 7.957 10.115 -21.159 1.00 92.56 93 PRO A N 1
ATOM 770 C CA . PRO A 1 93 ? 7.386 9.710 -22.440 1.00 92.56 93 PRO A CA 1
ATOM 771 C C . PRO A 1 93 ? 7.943 8.361 -22.903 1.00 92.56 93 PRO A C 1
ATOM 773 O O . PRO A 1 93 ? 9.153 8.155 -22.910 1.00 92.56 93 PRO A O 1
ATOM 776 N N . GLN A 1 94 ? 7.054 7.454 -23.317 1.00 90.38 94 GLN A N 1
ATOM 777 C CA . GLN A 1 94 ? 7.400 6.127 -23.852 1.00 90.38 94 GLN A CA 1
ATOM 778 C C . GLN A 1 94 ? 8.129 5.185 -22.869 1.00 90.38 94 GLN A C 1
ATOM 780 O O . GLN A 1 94 ? 8.625 4.140 -23.284 1.00 90.38 94 GLN A O 1
ATOM 785 N N . TYR A 1 95 ? 8.164 5.500 -21.570 1.00 93.50 95 TYR A N 1
ATOM 786 C CA . TYR A 1 95 ? 8.776 4.650 -20.548 1.00 93.50 95 TYR A CA 1
ATOM 787 C C . TYR A 1 95 ? 7.729 4.178 -19.532 1.00 93.50 95 TYR A C 1
ATOM 789 O O . TYR A 1 95 ? 7.362 4.909 -18.613 1.00 93.50 95 TYR A O 1
ATOM 797 N N . SER A 1 96 ? 7.245 2.946 -19.716 1.00 96.69 96 SER A N 1
ATOM 798 C CA . SER A 1 96 ? 6.268 2.301 -18.830 1.00 96.69 96 SER A CA 1
ATOM 799 C C . SER A 1 96 ? 6.968 1.616 -17.658 1.00 96.69 96 SER A C 1
ATOM 801 O O . SER A 1 96 ? 7.608 0.576 -17.822 1.00 96.69 96 SER A O 1
ATOM 803 N N . LEU A 1 97 ? 6.811 2.153 -16.446 1.00 97.00 97 LEU A N 1
ATOM 804 C CA . LEU A 1 97 ? 7.325 1.513 -15.229 1.00 97.00 97 LEU A CA 1
ATOM 805 C C . LEU A 1 97 ? 6.695 0.141 -14.991 1.00 97.00 97 LEU A C 1
ATOM 807 O O . LEU A 1 97 ? 7.345 -0.762 -14.466 1.00 97.00 97 LEU A O 1
ATOM 811 N N . LYS A 1 98 ? 5.431 -0.015 -15.383 1.00 96.75 98 LYS A N 1
ATOM 812 C CA . LYS A 1 98 ? 4.701 -1.273 -15.261 1.00 96.75 98 LYS A CA 1
ATOM 813 C C . LYS A 1 98 ? 5.331 -2.364 -16.115 1.00 96.75 98 LYS A C 1
ATOM 815 O O . LYS A 1 98 ? 5.560 -3.462 -15.606 1.00 96.75 98 LYS A O 1
ATOM 820 N N . ASP A 1 99 ? 5.649 -2.054 -17.368 1.00 96.44 99 ASP A N 1
ATOM 821 C CA . ASP A 1 99 ? 6.230 -3.028 -18.291 1.00 96.44 99 ASP A CA 1
ATOM 822 C C . ASP A 1 99 ? 7.683 -3.344 -17.932 1.00 96.44 99 ASP A C 1
ATOM 824 O O . ASP A 1 99 ? 8.088 -4.505 -17.956 1.00 96.44 99 ASP A O 1
ATOM 828 N N . GLU A 1 100 ? 8.471 -2.337 -17.548 1.00 96.06 100 GLU A N 1
ATOM 829 C CA . GLU A 1 100 ? 9.862 -2.545 -17.133 1.00 96.06 100 GLU A CA 1
ATOM 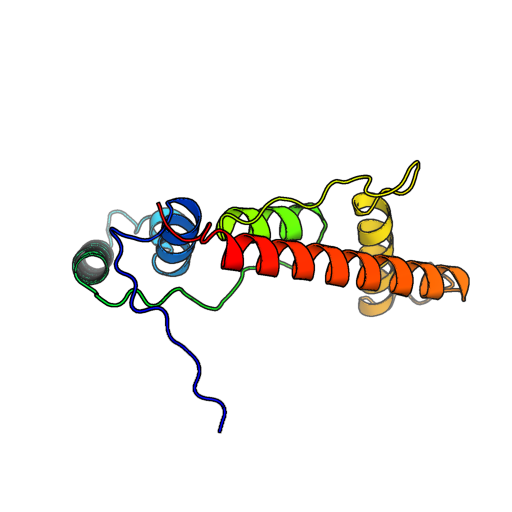830 C C . GLU A 1 100 ? 9.963 -3.371 -15.845 1.00 96.06 100 GLU A C 1
ATOM 832 O O . GLU A 1 100 ? 10.763 -4.307 -15.769 1.00 96.06 100 GLU A O 1
ATOM 837 N N . LEU A 1 101 ? 9.097 -3.112 -14.861 1.00 96.62 101 LEU A N 1
ATOM 838 C CA . LEU A 1 101 ? 9.046 -3.913 -13.640 1.00 96.62 101 LEU A CA 1
ATOM 839 C C . LEU A 1 101 ? 8.545 -5.339 -13.917 1.00 96.62 101 LEU A C 1
ATOM 841 O O . LEU A 1 101 ? 9.068 -6.294 -13.344 1.00 96.62 101 LEU A O 1
ATOM 845 N N . ALA A 1 102 ? 7.569 -5.513 -14.814 1.00 95.50 102 ALA A N 1
ATOM 846 C CA . ALA A 1 102 ? 7.097 -6.839 -15.210 1.00 95.50 102 ALA A CA 1
ATOM 847 C C . ALA A 1 102 ? 8.216 -7.676 -15.854 1.00 95.50 102 ALA A C 1
ATOM 849 O O . ALA A 1 102 ? 8.396 -8.841 -15.488 1.00 95.50 102 ALA A O 1
ATOM 850 N N . LYS A 1 103 ? 9.016 -7.072 -16.744 1.00 93.50 103 LYS A N 1
ATOM 851 C CA . LYS A 1 103 ? 10.188 -7.721 -17.354 1.00 93.50 103 LYS A CA 1
ATOM 852 C C . LYS A 1 103 ? 11.221 -8.120 -16.301 1.00 93.50 103 LYS A C 1
ATOM 854 O O . LYS A 1 103 ? 11.677 -9.263 -16.306 1.00 93.50 103 LYS A O 1
ATOM 859 N N . LEU A 1 104 ? 11.534 -7.231 -15.355 1.00 94.44 104 LEU A N 1
ATOM 860 C CA . LEU A 1 104 ? 12.441 -7.539 -14.244 1.00 94.44 104 LEU A CA 1
ATOM 861 C C . LEU A 1 104 ? 11.954 -8.750 -13.432 1.00 94.44 104 LEU A C 1
ATOM 863 O O . LEU A 1 104 ? 12.721 -9.679 -13.172 1.00 94.44 104 LEU A O 1
ATOM 867 N N . LEU A 1 105 ? 10.673 -8.775 -13.061 1.00 93.56 105 LEU A N 1
ATOM 868 C CA . LEU A 1 105 ? 10.094 -9.886 -12.305 1.00 93.56 105 LEU A CA 1
ATOM 869 C C . LEU A 1 105 ? 10.124 -11.199 -13.096 1.00 93.56 105 LEU A C 1
ATOM 871 O O . LEU A 1 105 ? 10.415 -12.249 -12.521 1.00 93.56 105 LEU A O 1
ATOM 875 N N . GLN A 1 106 ? 9.876 -11.156 -14.406 1.00 91.75 106 GLN A N 1
ATOM 876 C CA . GLN A 1 106 ? 9.972 -12.329 -15.276 1.00 91.75 106 GLN A CA 1
ATOM 877 C C . GLN A 1 106 ? 11.399 -12.888 -15.321 1.00 91.75 106 GLN A C 1
ATOM 879 O O . GLN A 1 106 ? 11.583 -14.098 -15.157 1.00 91.75 106 GLN A O 1
ATOM 884 N N . ILE A 1 107 ? 12.406 -12.024 -15.487 1.00 90.12 107 ILE A N 1
ATOM 885 C CA . ILE A 1 107 ? 13.822 -12.418 -15.466 1.00 90.12 107 ILE A CA 1
ATOM 886 C C . ILE A 1 107 ? 14.162 -13.049 -14.113 1.00 90.12 107 ILE A C 1
ATOM 888 O O . ILE A 1 107 ? 14.647 -14.181 -14.064 1.00 90.12 107 ILE A O 1
ATOM 892 N N . ARG A 1 108 ? 13.830 -12.371 -13.005 1.00 89.25 108 ARG A N 1
ATOM 893 C CA . ARG A 1 108 ? 14.070 -12.865 -11.640 1.00 89.25 108 ARG A CA 1
ATOM 894 C C . ARG A 1 108 ? 13.442 -14.237 -11.415 1.00 89.25 108 ARG A C 1
ATOM 896 O O . ARG A 1 108 ? 14.105 -15.123 -10.883 1.00 89.25 108 ARG A O 1
ATOM 903 N N . ASN A 1 109 ? 12.182 -14.426 -11.809 1.00 89.69 109 ASN A N 1
ATOM 904 C CA . ASN A 1 109 ? 11.480 -15.698 -11.625 1.00 89.69 109 ASN A CA 1
ATOM 905 C C . ASN A 1 109 ? 12.118 -16.815 -12.463 1.00 89.69 109 ASN A C 1
ATOM 907 O O . ASN A 1 109 ? 12.315 -17.917 -11.957 1.00 89.69 109 ASN A O 1
ATOM 911 N N . SER A 1 110 ? 12.507 -16.528 -13.706 1.00 86.88 110 SER A N 1
ATOM 912 C CA . SER A 1 110 ? 13.162 -17.507 -14.586 1.00 86.88 110 SER A CA 1
ATOM 913 C C . SER A 1 110 ? 14.508 -17.973 -14.015 1.00 86.88 110 SER A C 1
ATOM 915 O O . SER A 1 110 ? 14.794 -19.173 -13.994 1.00 86.88 110 SER A O 1
ATOM 917 N N . VAL A 1 111 ? 15.299 -17.035 -13.475 1.00 85.06 111 VAL A N 1
ATOM 918 C CA . VAL A 1 111 ? 16.567 -17.326 -12.785 1.00 85.06 111 VAL A CA 1
ATOM 919 C C . VAL A 1 111 ? 16.324 -18.149 -11.515 1.00 85.06 111 VAL A C 1
ATOM 921 O O . VAL A 1 111 ? 16.966 -19.182 -11.327 1.00 85.06 111 VAL A O 1
ATOM 924 N N . ALA A 1 112 ? 15.373 -17.742 -10.668 1.00 84.81 112 ALA A N 1
ATOM 925 C CA . ALA A 1 112 ? 15.065 -18.419 -9.405 1.00 84.81 112 ALA A CA 1
ATOM 926 C C . ALA A 1 112 ? 14.566 -19.861 -9.598 1.00 84.81 112 ALA A C 1
ATOM 928 O O . ALA A 1 112 ? 14.899 -20.743 -8.809 1.00 84.81 112 ALA A O 1
ATOM 929 N N . HIS A 1 113 ? 13.803 -20.120 -10.663 1.00 84.81 113 HIS A N 1
ATOM 930 C CA . HIS A 1 113 ? 13.320 -21.459 -11.002 1.00 84.81 113 HIS A CA 1
ATOM 931 C C . HIS A 1 113 ? 14.348 -22.316 -11.755 1.00 84.81 113 HIS A C 1
ATOM 933 O O . HIS A 1 113 ? 14.040 -23.446 -12.130 1.00 84.81 113 HIS A O 1
ATOM 939 N N . GLY A 1 114 ? 15.571 -21.817 -11.971 1.00 74.06 114 GLY A N 1
ATOM 940 C CA . GLY A 1 114 ? 16.641 -22.585 -12.601 1.00 74.06 114 GLY A CA 1
ATOM 941 C C . GLY A 1 114 ? 16.319 -22.987 -14.039 1.00 74.06 114 GLY A C 1
ATOM 942 O O . GLY A 1 114 ? 16.763 -24.045 -14.487 1.00 74.06 114 GLY A O 1
ATOM 943 N N . GLN A 1 115 ? 15.554 -22.166 -14.770 1.00 72.81 115 GLN A N 1
ATOM 944 C CA . GLN A 1 115 ? 15.348 -22.346 -16.207 1.00 72.81 115 GLN A CA 1
ATOM 945 C C . GLN A 1 115 ? 16.671 -22.043 -16.930 1.00 72.81 115 GLN A C 1
ATOM 947 O O . GLN A 1 115 ? 16.901 -20.945 -17.425 1.00 72.81 115 GLN A O 1
ATOM 952 N N . LYS A 1 116 ? 17.576 -23.032 -16.935 1.00 55.84 116 LYS A N 1
ATOM 953 C CA . LYS A 1 116 ? 18.995 -22.950 -17.331 1.00 55.84 116 LYS A CA 1
ATOM 954 C C . LYS A 1 116 ? 19.255 -22.624 -18.818 1.00 55.84 116 LYS A C 1
ATOM 956 O O . LYS A 1 116 ? 20.385 -22.783 -19.265 1.00 55.84 116 LYS A O 1
ATOM 961 N N . SER A 1 117 ? 18.268 -22.180 -19.598 1.00 53.88 117 SER A N 1
ATOM 962 C CA . SER A 1 117 ? 18.419 -22.095 -21.061 1.00 53.88 117 SER A CA 1
ATOM 963 C C . SER A 1 117 ? 17.573 -21.058 -21.819 1.00 53.88 117 SER A C 1
ATOM 965 O O . SER A 1 117 ? 17.706 -21.006 -23.037 1.00 53.88 117 SER A O 1
ATOM 967 N N . ALA A 1 118 ? 16.738 -20.221 -21.186 1.00 54.97 118 ALA A N 1
ATOM 968 C CA . ALA A 1 118 ? 15.781 -19.391 -21.948 1.00 54.97 118 ALA A CA 1
ATOM 969 C C . ALA A 1 118 ? 16.080 -17.881 -22.020 1.00 54.97 118 ALA A C 1
ATOM 971 O O . ALA A 1 118 ? 15.690 -17.245 -22.995 1.00 54.97 118 ALA A O 1
ATOM 972 N N . ILE A 1 119 ? 16.755 -17.286 -21.031 1.00 58.50 119 ILE A N 1
ATOM 973 C CA . ILE A 1 119 ? 17.018 -15.837 -21.013 1.00 58.50 119 ILE A CA 1
ATOM 974 C C . ILE A 1 119 ? 18.506 -15.624 -20.755 1.00 58.50 119 ILE A C 1
ATOM 976 O O . ILE A 1 119 ? 18.981 -15.770 -19.628 1.00 58.50 119 ILE A O 1
ATOM 980 N N . GLY A 1 120 ? 19.252 -15.305 -21.811 1.00 68.62 120 GLY A N 1
ATOM 981 C CA . GLY A 1 120 ? 20.592 -14.757 -21.659 1.00 68.62 120 GLY A CA 1
ATOM 982 C C . GLY A 1 120 ? 20.467 -13.356 -21.077 1.00 68.62 120 GLY A C 1
ATOM 983 O O . GLY A 1 120 ? 20.201 -12.427 -21.827 1.00 68.62 120 GLY A O 1
ATOM 984 N N . VAL A 1 121 ? 20.613 -13.224 -19.756 1.00 80.75 121 VAL A N 1
ATOM 985 C CA . VAL A 1 121 ? 20.636 -11.913 -19.095 1.00 80.75 121 VAL A CA 1
ATOM 986 C C . VAL A 1 121 ? 21.881 -11.184 -19.568 1.00 80.75 121 VAL A C 1
ATOM 988 O O . VAL A 1 121 ? 23.004 -11.612 -19.286 1.00 80.75 121 VAL A O 1
ATOM 991 N N . ASN A 1 122 ? 21.682 -10.109 -20.319 1.00 87.00 122 ASN A N 1
ATOM 992 C CA . ASN A 1 122 ? 22.775 -9.305 -20.834 1.00 87.00 122 ASN A CA 1
ATOM 993 C C . ASN A 1 122 ? 22.973 -8.042 -19.974 1.00 87.00 122 ASN A C 1
ATOM 995 O O . ASN A 1 122 ? 22.290 -7.804 -18.974 1.00 87.00 122 ASN A O 1
ATOM 999 N N . ARG A 1 123 ? 23.960 -7.227 -20.348 1.00 89.50 123 ARG A N 1
ATOM 1000 C CA . ARG A 1 123 ? 24.246 -5.972 -19.648 1.00 89.50 123 ARG A CA 1
ATOM 1001 C C . ARG A 1 123 ? 23.090 -4.969 -19.746 1.00 89.50 123 ARG A C 1
ATOM 1003 O O . ARG A 1 123 ? 22.840 -4.258 -18.780 1.00 89.50 123 ARG A O 1
ATOM 1010 N N . GLU A 1 124 ? 22.380 -4.938 -20.868 1.00 91.62 124 GLU A N 1
ATOM 1011 C CA . GLU A 1 124 ? 21.241 -4.040 -21.080 1.00 91.62 124 GLU A CA 1
ATOM 1012 C C . GLU A 1 124 ? 20.075 -4.393 -20.146 1.00 91.62 124 GLU A C 1
ATOM 1014 O O . GLU A 1 124 ? 19.460 -3.501 -19.567 1.00 91.62 124 GLU A O 1
ATOM 1019 N N . ASP A 1 125 ? 19.803 -5.683 -19.929 1.00 90.44 125 ASP A N 1
ATOM 1020 C CA . ASP A 1 125 ? 18.797 -6.149 -18.969 1.00 90.44 125 ASP A CA 1
ATOM 1021 C C . ASP A 1 125 ? 19.134 -5.690 -17.546 1.00 90.44 125 ASP A C 1
ATOM 1023 O O . ASP A 1 125 ? 18.254 -5.241 -16.808 1.00 90.44 125 ASP A O 1
ATOM 1027 N N . LEU A 1 126 ? 20.416 -5.760 -17.170 1.00 91.00 126 LEU A N 1
ATOM 1028 C CA . LEU A 1 126 ? 20.893 -5.290 -15.871 1.00 91.00 126 LEU A CA 1
ATOM 1029 C C . LEU A 1 126 ? 20.754 -3.768 -15.733 1.00 91.00 126 LEU A C 1
ATOM 1031 O O . LEU A 1 126 ? 20.257 -3.288 -14.717 1.00 91.00 126 LEU A O 1
ATOM 1035 N N . GLU A 1 127 ? 21.158 -3.005 -16.747 1.00 94.88 127 GLU A N 1
ATOM 1036 C CA . GLU A 1 127 ? 21.048 -1.542 -16.744 1.00 94.88 127 GLU A CA 1
ATOM 1037 C C . GLU A 1 127 ? 19.581 -1.090 -16.663 1.00 94.88 127 GLU A C 1
ATOM 1039 O O . GLU A 1 127 ? 19.247 -0.181 -15.900 1.00 94.88 127 GLU A O 1
ATOM 1044 N N . ARG A 1 128 ? 18.674 -1.781 -17.365 1.00 93.69 128 ARG A N 1
ATOM 1045 C CA . ARG A 1 128 ? 17.225 -1.548 -17.271 1.00 93.69 128 ARG A CA 1
ATOM 1046 C C . ARG A 1 128 ? 16.670 -1.895 -15.894 1.00 93.69 128 ARG A C 1
ATOM 1048 O O . ARG A 1 128 ? 15.866 -1.130 -15.363 1.00 93.69 128 ARG A O 1
ATOM 1055 N N . ALA A 1 129 ? 17.115 -3.005 -15.303 1.00 94.06 129 ALA A N 1
ATOM 1056 C CA . ALA A 1 129 ? 16.727 -3.413 -13.955 1.00 94.06 129 ALA A CA 1
ATOM 1057 C C . ALA A 1 129 ? 17.141 -2.377 -12.897 1.00 94.06 129 ALA A C 1
ATOM 1059 O O . ALA A 1 129 ? 16.334 -2.013 -12.044 1.00 94.06 129 ALA A O 1
ATOM 1060 N N . ILE A 1 130 ? 18.371 -1.865 -12.979 1.00 95.88 130 ILE A N 1
ATOM 1061 C CA . ILE A 1 130 ? 18.859 -0.803 -12.089 1.00 95.88 130 ILE A CA 1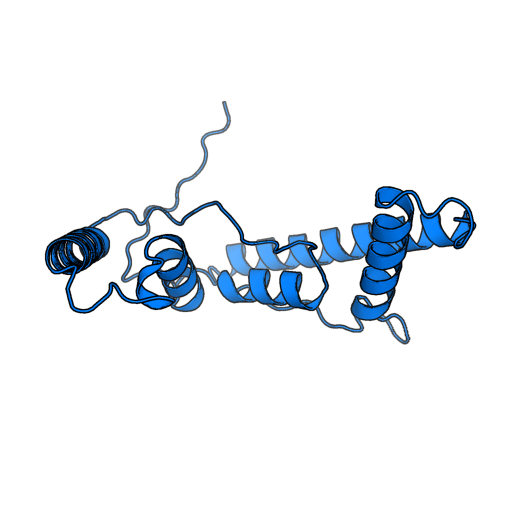
ATOM 1062 C C . ILE A 1 130 ? 18.005 0.453 -12.274 1.00 95.88 130 ILE A C 1
ATOM 1064 O O . ILE A 1 130 ? 17.429 0.947 -11.308 1.00 95.88 130 ILE A O 1
ATOM 1068 N N . LYS A 1 131 ? 17.825 0.905 -13.524 1.00 95.75 131 LYS A N 1
ATOM 1069 C CA . LYS A 1 131 ? 17.041 2.108 -13.828 1.00 95.75 131 LYS A CA 1
ATOM 1070 C C . LYS A 1 131 ? 15.610 2.024 -13.287 1.00 95.75 131 LYS A C 1
ATOM 1072 O O . LYS A 1 131 ? 15.115 3.002 -12.728 1.00 95.75 131 LYS A O 1
ATOM 1077 N N . VAL A 1 132 ? 14.921 0.890 -13.460 1.00 96.75 132 VAL A N 1
ATOM 1078 C CA . VAL A 1 132 ? 13.538 0.749 -12.976 1.00 96.75 132 VAL A CA 1
ATOM 1079 C C . VAL A 1 132 ? 13.472 0.742 -11.450 1.00 96.75 132 VAL A C 1
ATOM 1081 O O . VAL A 1 132 ? 12.594 1.396 -10.892 1.00 96.75 132 VAL A O 1
ATOM 1084 N N . VAL A 1 133 ? 14.404 0.068 -10.769 1.00 96.88 133 VAL A N 1
ATOM 1085 C CA . VAL A 1 133 ? 14.441 0.033 -9.299 1.00 96.88 133 VAL A CA 1
ATOM 1086 C C . VAL A 1 133 ? 14.758 1.415 -8.733 1.00 96.88 133 VAL A C 1
ATOM 1088 O O . VAL A 1 133 ? 14.015 1.885 -7.874 1.00 96.88 133 VAL A O 1
ATOM 1091 N N . ASP A 1 134 ? 15.775 2.101 -9.257 1.00 97.50 134 ASP A N 1
ATOM 1092 C CA . ASP A 1 134 ? 16.150 3.451 -8.823 1.00 97.50 134 ASP A CA 1
ATOM 1093 C C . ASP A 1 134 ? 14.994 4.436 -8.999 1.00 97.50 134 ASP A C 1
ATOM 1095 O O . ASP A 1 134 ? 14.626 5.144 -8.058 1.00 97.50 134 ASP A O 1
ATOM 1099 N N . LYS A 1 135 ? 14.345 4.421 -10.171 1.00 97.44 135 LYS A N 1
ATOM 1100 C CA . LYS A 1 135 ? 13.207 5.303 -10.446 1.00 97.44 135 LYS A CA 1
ATOM 1101 C C . LYS A 1 135 ? 12.028 5.024 -9.514 1.00 97.44 135 LYS A C 1
ATOM 1103 O O . LYS A 1 135 ? 11.380 5.958 -9.048 1.00 97.44 135 LYS A O 1
ATOM 1108 N N . LEU A 1 136 ? 11.730 3.754 -9.234 1.00 97.69 136 LEU A N 1
ATOM 1109 C CA . LEU A 1 136 ? 10.661 3.395 -8.302 1.00 97.69 136 LEU A CA 1
ATOM 1110 C C . LEU A 1 136 ? 11.000 3.815 -6.868 1.00 97.69 136 LEU A C 1
ATOM 1112 O O . LEU A 1 136 ? 10.126 4.352 -6.194 1.00 97.69 136 LEU A O 1
ATOM 1116 N N . MET A 1 137 ? 12.243 3.627 -6.412 1.00 97.12 137 MET A N 1
ATOM 1117 C CA . MET A 1 137 ? 12.676 4.070 -5.082 1.00 97.12 137 MET A CA 1
ATOM 1118 C C . MET A 1 137 ? 12.547 5.586 -4.919 1.00 97.12 137 MET A C 1
ATOM 1120 O O . MET A 1 137 ? 11.977 6.036 -3.927 1.00 97.12 137 MET A O 1
ATOM 1124 N N . GLU A 1 138 ? 13.006 6.363 -5.903 1.00 97.88 138 GLU A N 1
ATOM 1125 C CA . GLU A 1 138 ? 12.868 7.824 -5.924 1.00 97.88 138 GLU A CA 1
ATOM 1126 C C . GLU A 1 138 ? 11.391 8.245 -5.837 1.00 97.88 138 GLU A C 1
ATOM 1128 O O . GLU A 1 138 ? 11.004 9.033 -4.971 1.00 97.88 138 GLU A O 1
ATOM 1133 N N . LEU A 1 139 ? 10.540 7.673 -6.695 1.00 98.00 139 LEU A N 1
ATOM 1134 C CA . LEU A 1 139 ? 9.124 8.034 -6.767 1.00 98.00 139 LEU A CA 1
ATOM 1135 C C . LEU A 1 139 ? 8.345 7.645 -5.508 1.00 98.00 139 LEU A C 1
ATOM 1137 O O . LEU A 1 139 ? 7.463 8.404 -5.105 1.00 98.00 139 LEU A O 1
ATOM 1141 N N . VAL A 1 140 ? 8.647 6.491 -4.902 1.00 97.69 140 VAL A N 1
ATOM 1142 C CA . VAL A 1 140 ? 8.076 6.071 -3.612 1.00 97.69 140 VAL A CA 1
ATOM 1143 C C . VAL A 1 140 ? 8.527 7.019 -2.505 1.00 97.69 140 VAL A C 1
ATOM 1145 O O . VAL A 1 140 ? 7.696 7.471 -1.719 1.00 97.69 140 VAL A O 1
ATOM 1148 N N . PHE A 1 141 ? 9.820 7.342 -2.450 1.00 97.94 141 PHE A N 1
ATOM 1149 C CA . PHE A 1 141 ? 10.377 8.204 -1.414 1.00 97.94 141 PHE A CA 1
ATOM 1150 C C . PHE A 1 141 ? 9.739 9.596 -1.424 1.00 97.94 141 PHE A C 1
ATOM 1152 O O . PHE A 1 141 ? 9.247 10.043 -0.386 1.00 97.94 141 PHE A O 1
ATOM 1159 N N . GLU A 1 142 ? 9.676 10.256 -2.585 1.00 97.94 142 GLU A N 1
ATOM 1160 C CA . GLU A 1 142 ? 9.069 11.588 -2.678 1.00 97.94 142 GLU A CA 1
ATOM 1161 C C . GLU A 1 142 ? 7.584 11.564 -2.301 1.00 97.94 142 GLU A C 1
ATOM 1163 O O . GLU A 1 142 ? 7.116 12.458 -1.608 1.00 97.94 142 GLU A O 1
ATOM 1168 N N . ARG A 1 143 ? 6.849 10.503 -2.645 1.00 97.75 143 ARG A N 1
ATOM 1169 C CA . ARG A 1 143 ? 5.436 10.358 -2.263 1.00 97.75 143 ARG A CA 1
ATOM 1170 C C . ARG A 1 143 ? 5.231 10.162 -0.768 1.00 97.75 143 ARG A C 1
ATOM 1172 O O . ARG A 1 143 ? 4.343 10.787 -0.197 1.00 97.75 143 ARG A O 1
ATOM 1179 N N . ILE A 1 144 ? 6.052 9.332 -0.121 1.00 96.25 144 ILE A N 1
ATOM 1180 C CA . ILE A 1 144 ? 6.011 9.152 1.339 1.00 96.25 144 ILE A CA 1
ATOM 1181 C C . ILE A 1 144 ? 6.326 10.477 2.034 1.00 96.25 144 ILE A C 1
ATOM 1183 O O . ILE A 1 144 ? 5.633 10.874 2.968 1.00 96.25 144 ILE A O 1
ATOM 1187 N N . LYS A 1 145 ? 7.359 11.179 1.564 1.00 97.38 145 LYS A N 1
ATOM 1188 C CA . LYS A 1 145 ? 7.765 12.484 2.086 1.00 97.38 145 LYS A CA 1
ATOM 1189 C C . LYS A 1 145 ? 6.654 13.525 1.931 1.00 97.38 145 LYS A C 1
ATOM 1191 O O . LYS A 1 145 ? 6.320 14.179 2.916 1.00 97.38 145 LYS A O 1
ATOM 1196 N N . THR A 1 146 ? 6.053 13.643 0.747 1.00 97.62 146 THR A N 1
ATOM 1197 C CA . THR A 1 146 ? 4.903 14.526 0.500 1.00 97.62 146 THR A CA 1
ATOM 1198 C C . THR A 1 146 ? 3.735 14.160 1.407 1.00 97.62 146 THR A C 1
ATOM 1200 O O . THR A 1 146 ? 3.266 15.005 2.163 1.00 97.62 146 THR A O 1
ATOM 1203 N N . GLY A 1 147 ? 3.346 12.882 1.445 1.00 96.31 147 GLY A N 1
ATOM 1204 C CA . GLY A 1 147 ? 2.261 12.404 2.298 1.00 96.31 147 GLY A CA 1
ATOM 1205 C C . GLY A 1 147 ? 2.499 12.658 3.790 1.00 96.31 147 GLY A C 1
ATOM 1206 O O . GLY A 1 147 ? 1.543 12.921 4.522 1.00 96.31 147 GLY A O 1
ATOM 1207 N N . PHE A 1 148 ? 3.754 12.630 4.248 1.00 94.50 148 PHE A N 1
ATOM 1208 C CA . PHE A 1 148 ? 4.124 12.980 5.618 1.00 94.50 148 PHE A CA 1
ATOM 1209 C C . PHE A 1 148 ? 4.020 14.488 5.889 1.00 94.50 148 PHE A C 1
ATOM 1211 O O . PHE A 1 148 ? 3.437 14.877 6.901 1.00 94.50 148 PHE A O 1
ATOM 1218 N N . ILE A 1 149 ? 4.552 15.330 4.993 1.00 96.12 149 ILE A N 1
ATOM 1219 C CA . ILE A 1 149 ? 4.500 16.800 5.099 1.00 96.12 149 ILE A CA 1
ATOM 1220 C C . ILE A 1 149 ? 3.049 17.291 5.095 1.00 96.12 149 ILE A C 1
ATOM 1222 O O . ILE A 1 149 ? 2.669 18.114 5.927 1.00 96.12 149 ILE A O 1
ATOM 1226 N N . GLU A 1 150 ? 2.233 16.748 4.195 1.00 96.69 150 GLU A N 1
ATOM 1227 C CA . GLU A 1 150 ? 0.819 17.098 4.031 1.00 96.69 150 GLU A CA 1
ATOM 1228 C C . GLU A 1 150 ? -0.088 16.435 5.073 1.00 96.69 150 GLU A C 1
ATOM 1230 O O . GLU A 1 150 ? -1.273 16.744 5.146 1.00 96.69 150 GLU A O 1
ATOM 1235 N N . LYS A 1 151 ? 0.462 15.536 5.901 1.00 95.62 151 LYS A N 1
ATOM 1236 C CA . LYS A 1 151 ? -0.279 14.750 6.895 1.00 95.62 151 LYS A CA 1
ATOM 1237 C C . LYS A 1 151 ? -1.449 13.962 6.297 1.00 95.62 151 LYS A C 1
ATOM 1239 O O . LYS A 1 151 ? -2.480 13.802 6.938 1.00 95.62 151 LYS A O 1
ATOM 1244 N N . SER A 1 152 ? -1.255 13.394 5.106 1.00 95.94 152 SER A N 1
ATOM 1245 C CA . SER A 1 152 ? -2.230 12.533 4.405 1.00 95.94 152 SER A CA 1
ATOM 1246 C C . SER A 1 152 ? -2.728 11.329 5.226 1.00 95.94 152 SER A C 1
ATOM 1248 O O . SER A 1 152 ? -3.754 10.731 4.913 1.00 95.94 152 SER A O 1
ATOM 1250 N N . TYR A 1 153 ? -2.020 10.961 6.295 1.00 94.19 153 TYR A N 1
ATOM 1251 C CA . TYR A 1 153 ? -2.430 9.916 7.232 1.00 94.19 153 TYR A CA 1
ATOM 1252 C C . TYR A 1 153 ? -3.550 10.347 8.197 1.00 94.19 153 TYR A C 1
ATOM 1254 O O . TYR A 1 153 ? -4.080 9.497 8.912 1.00 94.19 153 TYR A O 1
ATOM 1262 N N . LEU A 1 154 ? -3.908 11.633 8.235 1.00 95.00 154 LEU A N 1
ATOM 1263 C CA . LEU A 1 154 ? -5.024 12.174 9.013 1.00 95.00 154 LEU A CA 1
ATOM 1264 C C . LEU A 1 154 ? -6.291 12.307 8.153 1.00 95.00 154 LEU A C 1
ATOM 1266 O O . LEU A 1 154 ? -6.210 12.333 6.923 1.00 95.00 154 LEU A O 1
ATOM 1270 N N . LYS A 1 155 ? -7.455 12.355 8.806 1.00 92.00 155 LYS A N 1
ATOM 1271 C CA . LYS A 1 155 ? -8.747 12.670 8.171 1.00 92.00 155 LYS A CA 1
ATOM 1272 C C . LYS A 1 155 ? -8.864 14.130 7.742 1.00 92.00 155 LYS A C 1
ATOM 1274 O O . LYS A 1 155 ? -8.277 15.004 8.418 1.00 92.00 155 LYS A O 1
#